Protein AF-A0A1H6AMX9-F1 (afdb_monomer_lite)

pLDDT: mean 81.13, std 12.23, range [49.72, 96.31]

Organism: NCBI:txid699433

Foldseek 3Di:
DDPVVVVPDDPLRVLVVVLVVLVVVLVVLVCVQVVCPPPDDHDDPVRVVVSVLSNLLSVLVSVVSVCVSVVHDRDPSSVVSPVVVVVCVVDPVSVVVPDPDD

Radius of gyration: 16.59 Å; chains: 1; bounding box: 42×35×42 Å

Structure (mmCIF, N/CA/C/O backbone):
data_AF-A0A1H6AMX9-F1
#
_entry.id   AF-A0A1H6AMX9-F1
#
loop_
_atom_site.group_PDB
_atom_site.id
_atom_site.type_symbol
_atom_site.label_atom_id
_atom_site.label_alt_id
_atom_site.label_comp_id
_atom_site.label_asym_id
_atom_site.label_entity_id
_atom_site.label_seq_id
_atom_site.pdbx_PDB_ins_code
_atom_site.Cartn_x
_atom_site.Cartn_y
_atom_site.Cartn_z
_atom_site.occupancy
_atom_site.B_iso_or_equiv
_atom_site.auth_seq_id
_atom_site.auth_comp_id
_atom_site.auth_asym_id
_atom_site.auth_atom_id
_atom_site.pdbx_PDB_model_num
ATOM 1 N N . MET A 1 1 ? 11.826 -2.399 20.086 1.00 54.66 1 MET A N 1
ATOM 2 C CA . MET A 1 1 ? 10.627 -2.824 20.839 1.00 54.66 1 MET A CA 1
ATOM 3 C C . MET A 1 1 ? 10.608 -4.327 20.943 1.00 54.66 1 MET A C 1
ATOM 5 O O . MET A 1 1 ? 11.007 -4.992 19.993 1.00 54.66 1 MET A O 1
ATOM 9 N N . SER A 1 2 ? 10.205 -4.847 22.095 1.00 59.88 2 SER A N 1
ATOM 10 C CA . SER A 1 2 ? 10.057 -6.281 22.313 1.00 59.88 2 SER A CA 1
ATOM 11 C C . SER A 1 2 ? 8.701 -6.761 21.774 1.00 59.88 2 SER A C 1
ATOM 13 O O . SER A 1 2 ? 7.762 -5.975 21.681 1.00 59.88 2 SER A O 1
ATOM 15 N N . LYS A 1 3 ? 8.570 -8.052 21.431 1.00 55.28 3 LYS A N 1
ATOM 16 C CA . LYS A 1 3 ? 7.260 -8.656 21.090 1.00 55.28 3 LYS A CA 1
ATOM 17 C C . LYS A 1 3 ? 6.236 -8.476 22.218 1.00 55.28 3 LYS A C 1
ATOM 19 O O . LYS A 1 3 ? 5.064 -8.254 21.952 1.00 55.28 3 LYS A O 1
ATOM 24 N N . LYS A 1 4 ? 6.718 -8.489 23.462 1.00 54.69 4 LYS A N 1
ATOM 25 C CA . LYS A 1 4 ? 5.917 -8.288 24.669 1.00 54.69 4 LYS A CA 1
ATOM 26 C C . LYS A 1 4 ? 5.232 -6.917 24.691 1.00 54.69 4 LYS A C 1
ATOM 28 O O . LYS A 1 4 ? 4.093 -6.817 25.116 1.00 54.69 4 LYS A O 1
ATOM 33 N N . ASP A 1 5 ? 5.899 -5.899 24.147 1.00 55.75 5 ASP A N 1
ATOM 34 C CA . ASP A 1 5 ? 5.381 -4.527 24.088 1.00 55.75 5 ASP A CA 1
ATOM 35 C C . ASP A 1 5 ? 4.274 -4.365 23.027 1.00 55.75 5 ASP A C 1
ATOM 37 O O . ASP A 1 5 ? 3.576 -3.362 23.038 1.00 55.75 5 ASP A O 1
ATOM 41 N N . ILE A 1 6 ? 4.129 -5.307 22.082 1.00 61.00 6 ILE A N 1
ATOM 42 C CA . ILE A 1 6 ? 3.070 -5.311 21.050 1.00 61.00 6 ILE A CA 1
ATOM 43 C C . ILE A 1 6 ? 1.833 -6.077 21.545 1.00 61.00 6 ILE A C 1
ATOM 45 O O . ILE A 1 6 ? 0.693 -5.701 21.250 1.00 61.00 6 ILE A O 1
ATOM 49 N N . ASP A 1 7 ? 2.053 -7.136 22.325 1.00 62.97 7 ASP A N 1
ATOM 50 C CA . ASP A 1 7 ? 0.984 -7.969 22.882 1.00 62.97 7 ASP A CA 1
ATOM 51 C C . ASP A 1 7 ? 0.118 -7.208 23.902 1.00 62.97 7 ASP A C 1
ATOM 53 O O . ASP A 1 7 ? -1.068 -7.503 24.027 1.00 62.97 7 ASP A O 1
ATOM 57 N N . GLU A 1 8 ? 0.676 -6.189 24.565 1.00 76.75 8 GLU A N 1
ATOM 58 C CA . GLU A 1 8 ? -0.022 -5.343 25.548 1.00 76.75 8 GLU A CA 1
ATOM 59 C C . GLU A 1 8 ? -0.734 -4.118 24.934 1.00 76.75 8 GLU A C 1
ATOM 61 O O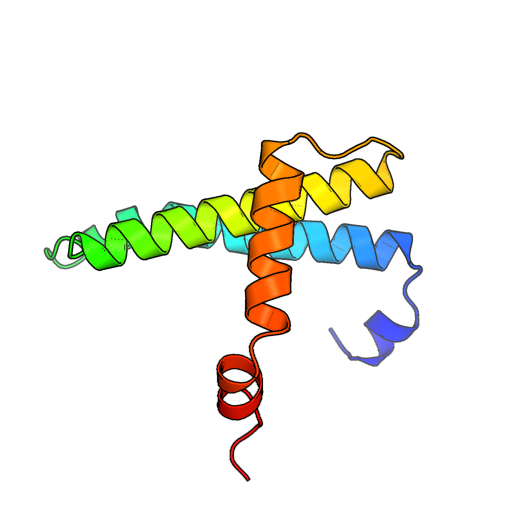 . GLU A 1 8 ? -1.467 -3.429 25.639 1.00 76.75 8 GLU A O 1
ATOM 66 N N . MET A 1 9 ? -0.559 -3.854 23.633 1.00 81.31 9 MET A N 1
ATOM 67 C CA . MET A 1 9 ? -1.209 -2.729 22.947 1.00 81.31 9 MET A CA 1
ATOM 68 C C . MET A 1 9 ? -2.692 -3.001 22.684 1.00 81.31 9 MET A C 1
ATOM 70 O O . MET A 1 9 ? -3.074 -4.096 22.260 1.00 81.31 9 MET A O 1
ATOM 74 N N . THR A 1 10 ? -3.512 -1.968 22.852 1.00 84.38 10 THR A N 1
ATOM 75 C CA . THR A 1 10 ? -4.893 -1.940 22.360 1.00 84.38 10 THR A CA 1
ATOM 76 C C . THR A 1 10 ? -4.936 -1.975 20.829 1.00 84.38 10 THR A C 1
ATOM 78 O O . THR A 1 10 ? -3.956 -1.652 20.152 1.00 84.38 10 THR A O 1
ATOM 81 N N . ASP A 1 11 ? -6.080 -2.353 20.257 1.00 81.44 11 ASP A N 1
ATOM 82 C CA . ASP A 1 11 ? -6.241 -2.385 18.799 1.00 81.44 11 ASP A CA 1
ATOM 83 C C . ASP A 1 11 ? -6.075 -0.991 18.170 1.00 81.44 11 ASP A C 1
ATOM 85 O O . ASP A 1 11 ? -5.461 -0.872 17.111 1.00 81.44 11 ASP A O 1
ATOM 89 N N . GLU A 1 12 ? -6.516 0.069 18.855 1.00 81.75 12 GLU A N 1
ATOM 90 C CA . GLU A 1 12 ? -6.310 1.459 18.424 1.00 81.75 12 GLU A CA 1
ATOM 91 C C . GLU A 1 12 ? -4.820 1.820 18.362 1.00 81.75 12 GLU A C 1
ATOM 93 O O . GLU A 1 12 ? -4.344 2.329 17.349 1.00 81.75 12 GLU A O 1
ATOM 98 N N . GLU A 1 13 ? -4.049 1.488 19.402 1.00 84.00 13 GLU A N 1
ATOM 99 C CA . GLU A 1 13 ? -2.603 1.737 19.419 1.00 84.00 13 GLU A CA 1
ATOM 100 C C . GLU A 1 13 ? -1.875 0.925 18.338 1.00 84.00 13 GLU A C 1
ATOM 102 O O . GLU A 1 13 ? -0.905 1.400 17.744 1.00 84.00 13 GLU A O 1
ATOM 107 N N . ARG A 1 14 ? -2.324 -0.308 18.063 1.00 81.94 14 ARG A N 1
ATOM 108 C CA . ARG A 1 14 ? -1.751 -1.149 16.999 1.00 81.94 14 ARG A CA 1
ATOM 109 C C . ARG A 1 14 ? -2.008 -0.557 15.619 1.00 81.94 14 ARG A C 1
ATOM 111 O O . ARG A 1 14 ? -1.084 -0.540 14.807 1.00 81.94 14 ARG A O 1
ATOM 118 N N . ILE A 1 15 ? -3.221 -0.062 15.366 1.00 83.88 15 ILE A N 1
ATOM 119 C CA . ILE A 1 15 ? -3.591 0.595 14.105 1.00 83.88 15 ILE A CA 1
ATOM 120 C C . ILE A 1 15 ? -2.786 1.882 13.927 1.00 83.88 15 ILE A C 1
ATOM 122 O O . ILE A 1 15 ? -2.143 2.045 12.892 1.00 83.88 15 ILE A O 1
ATOM 126 N N . GLN A 1 16 ? -2.737 2.742 14.948 1.00 84.94 16 GLN A N 1
ATOM 127 C CA . GLN A 1 16 ? -1.980 3.994 14.898 1.00 84.94 16 GLN A CA 1
ATOM 128 C C . GLN A 1 16 ? -0.503 3.744 14.573 1.00 84.94 16 GLN A C 1
ATOM 130 O O . GLN A 1 16 ? 0.080 4.382 13.704 1.00 84.94 16 GLN A O 1
ATOM 135 N N . LYS A 1 17 ? 0.098 2.741 15.209 1.00 87.19 17 LYS A N 1
ATOM 136 C CA . LYS A 1 17 ? 1.490 2.370 14.952 1.00 87.19 17 LYS A CA 1
ATOM 137 C C . LYS A 1 17 ? 1.707 1.739 13.580 1.00 87.19 17 LYS A C 1
ATOM 139 O O . LYS A 1 17 ? 2.782 1.878 12.999 1.00 87.19 17 LYS A O 1
ATOM 144 N N . ALA A 1 18 ? 0.723 1.006 13.064 1.00 86.50 18 ALA A N 1
ATOM 145 C CA . ALA A 1 18 ? 0.773 0.498 11.700 1.00 86.50 18 ALA A CA 1
ATOM 146 C C . ALA A 1 18 ? 0.754 1.654 10.689 1.00 86.50 18 ALA A C 1
ATOM 148 O O . ALA A 1 18 ? 1.561 1.635 9.763 1.00 86.50 18 ALA A O 1
ATOM 149 N N . ILE A 1 19 ? -0.086 2.671 10.915 1.00 85.69 19 ILE A N 1
ATOM 150 C CA . ILE A 1 19 ? -0.115 3.912 10.128 1.00 85.69 19 ILE A CA 1
ATOM 151 C C . ILE A 1 19 ? 1.255 4.599 10.177 1.00 85.69 19 ILE A C 1
ATOM 153 O O . ILE A 1 19 ? 1.868 4.774 9.131 1.00 85.69 19 ILE A O 1
ATOM 157 N N . GLU A 1 20 ? 1.802 4.860 11.369 1.00 87.44 20 GLU A N 1
ATOM 158 C CA . GLU A 1 20 ? 3.115 5.512 11.533 1.00 87.44 20 GLU A CA 1
ATOM 159 C C . GLU A 1 20 ? 4.247 4.776 10.795 1.00 87.44 20 GLU A C 1
ATOM 161 O O . GLU A 1 20 ? 5.103 5.388 10.153 1.00 87.44 20 GLU A O 1
ATOM 166 N N . ASN A 1 21 ? 4.267 3.441 10.863 1.00 88.00 21 ASN A N 1
ATOM 167 C CA . ASN A 1 21 ? 5.263 2.646 10.144 1.00 88.00 21 ASN A CA 1
ATOM 168 C C . ASN A 1 21 ? 5.082 2.750 8.621 1.00 88.00 21 ASN A C 1
ATOM 170 O O . ASN A 1 21 ? 6.069 2.816 7.887 1.00 88.00 21 ASN A O 1
ATOM 174 N N . LEU A 1 22 ? 3.840 2.754 8.135 1.00 86.62 22 LEU A N 1
ATOM 175 C CA . LEU A 1 22 ? 3.544 2.882 6.709 1.00 86.62 22 LEU A CA 1
ATOM 176 C C . LEU A 1 22 ? 3.866 4.285 6.180 1.00 86.62 22 LEU A C 1
ATOM 178 O O . LEU A 1 22 ? 4.400 4.397 5.078 1.00 86.62 22 LEU A O 1
ATOM 182 N N . GLU A 1 23 ? 3.633 5.337 6.964 1.00 86.19 23 GLU A N 1
ATOM 183 C CA . GLU A 1 23 ? 4.051 6.705 6.636 1.00 86.19 23 GLU A CA 1
ATOM 184 C C . GLU A 1 23 ? 5.577 6.802 6.494 1.00 86.19 23 GLU A C 1
ATOM 186 O O . GLU A 1 23 ? 6.083 7.407 5.547 1.00 86.19 23 GLU A O 1
ATOM 191 N N . GLN A 1 24 ? 6.342 6.144 7.374 1.00 87.62 24 GLN A N 1
ATOM 192 C CA . GLN A 1 24 ? 7.802 6.072 7.231 1.00 87.62 24 GLN A CA 1
ATOM 193 C C . GLN A 1 24 ? 8.217 5.376 5.928 1.00 87.62 24 GLN A C 1
ATOM 195 O O . GLN A 1 24 ? 9.114 5.857 5.232 1.00 87.62 24 GLN A O 1
ATOM 200 N N . VAL A 1 25 ? 7.554 4.273 5.565 1.00 85.44 25 VAL A N 1
ATOM 201 C CA . VAL A 1 25 ? 7.788 3.589 4.282 1.00 85.44 25 VAL A CA 1
ATOM 202 C C . VAL A 1 25 ? 7.436 4.505 3.109 1.00 85.44 25 VAL A C 1
ATOM 204 O O . VAL A 1 25 ? 8.192 4.572 2.142 1.00 85.44 25 VAL A O 1
ATOM 207 N N . GLN A 1 26 ? 6.338 5.258 3.189 1.00 84.88 26 GLN A N 1
ATOM 208 C CA . GLN A 1 26 ? 5.946 6.218 2.158 1.00 84.88 26 GLN A CA 1
ATOM 209 C C . GLN A 1 26 ? 7.023 7.290 1.946 1.00 84.88 26 GLN A C 1
ATOM 211 O O . GLN A 1 26 ? 7.383 7.572 0.799 1.00 84.88 26 GLN A O 1
ATOM 216 N N . VAL A 1 27 ? 7.576 7.847 3.031 1.00 83.50 27 VAL A N 1
ATOM 217 C CA . VAL A 1 27 ? 8.694 8.801 2.966 1.00 83.50 27 VAL A CA 1
ATOM 218 C C . VAL A 1 27 ? 9.883 8.164 2.248 1.00 83.50 27 VAL A C 1
ATOM 220 O O . VAL A 1 27 ? 10.355 8.715 1.255 1.00 83.50 27 VAL A O 1
ATOM 223 N N . GLN A 1 28 ? 10.299 6.964 2.654 1.00 81.38 28 GLN A N 1
ATOM 224 C CA . GLN A 1 28 ? 11.415 6.254 2.018 1.00 81.38 28 GLN A CA 1
ATOM 225 C C . GLN A 1 28 ? 11.173 5.998 0.523 1.00 81.38 28 GLN A C 1
ATOM 227 O O . GLN A 1 28 ? 12.051 6.257 -0.299 1.00 81.38 28 GLN A O 1
ATOM 232 N N . LEU A 1 29 ? 9.973 5.551 0.136 1.00 83.25 29 LEU A N 1
ATOM 233 C CA . LEU A 1 29 ? 9.609 5.333 -1.269 1.00 83.25 29 LEU A CA 1
ATOM 234 C C . LEU A 1 29 ? 9.625 6.635 -2.084 1.00 83.25 29 LEU A C 1
ATOM 236 O O . LEU A 1 29 ? 9.984 6.622 -3.263 1.00 83.25 29 LEU A O 1
ATOM 240 N N . SER A 1 30 ? 9.252 7.762 -1.470 1.00 80.12 30 SER A N 1
ATOM 241 C CA . SER A 1 30 ? 9.296 9.085 -2.105 1.00 80.12 30 SER A CA 1
ATOM 242 C C . SER A 1 30 ? 10.726 9.587 -2.342 1.00 80.12 30 SER A C 1
ATOM 244 O O . SER A 1 30 ? 10.962 10.368 -3.266 1.00 80.12 30 SER A O 1
ATOM 246 N N . GLU A 1 31 ? 11.684 9.097 -1.554 1.00 80.44 31 GLU A N 1
ATOM 247 C CA . GLU A 1 31 ? 13.103 9.429 -1.659 1.00 80.44 31 GLU A CA 1
ATOM 248 C C . GLU A 1 31 ? 13.850 8.559 -2.673 1.00 80.44 31 GLU A C 1
ATOM 250 O O . GLU A 1 31 ? 14.873 9.007 -3.186 1.00 80.44 31 GLU A O 1
ATOM 255 N N . ILE A 1 32 ? 13.354 7.362 -3.024 1.00 76.81 32 ILE A N 1
ATOM 256 C CA . ILE A 1 32 ? 14.015 6.452 -3.985 1.00 76.81 32 ILE A CA 1
ATOM 257 C C . ILE A 1 32 ? 14.396 7.153 -5.297 1.00 76.81 32 ILE A C 1
ATOM 259 O O . ILE A 1 32 ? 15.556 7.031 -5.698 1.00 76.81 32 ILE A O 1
ATOM 263 N N . PRO A 1 33 ? 13.507 7.928 -5.954 1.00 69.75 33 PRO A N 1
ATOM 264 C CA . PRO A 1 33 ? 13.894 8.677 -7.143 1.00 69.75 33 PRO A CA 1
ATOM 265 C C . PRO A 1 33 ? 15.080 9.613 -6.885 1.00 69.75 33 PRO A C 1
ATOM 267 O O . PRO A 1 33 ? 15.941 9.733 -7.742 1.00 69.75 33 PRO A O 1
ATOM 270 N N . ASN A 1 34 ? 15.169 10.223 -5.699 1.00 66.44 34 ASN A N 1
ATOM 271 C CA . ASN A 1 34 ? 16.212 11.186 -5.339 1.00 66.44 34 ASN A CA 1
ATOM 272 C C . ASN A 1 34 ? 17.541 10.524 -4.923 1.00 66.44 34 ASN A C 1
ATOM 274 O O . ASN A 1 34 ? 18.612 11.073 -5.183 1.00 66.44 34 ASN A O 1
ATOM 278 N N . LEU A 1 35 ? 17.495 9.339 -4.306 1.00 62.53 35 LEU A N 1
ATOM 279 C CA . LEU A 1 35 ? 18.676 8.583 -3.859 1.00 62.53 35 LEU A CA 1
ATOM 280 C C . LEU A 1 35 ? 19.511 8.052 -5.038 1.00 62.53 35 LEU A C 1
ATOM 282 O O . LEU A 1 35 ? 20.739 7.946 -4.946 1.00 62.53 35 LEU A O 1
ATOM 286 N N . MET A 1 36 ? 18.851 7.812 -6.172 1.00 61.56 36 MET A N 1
ATOM 287 C CA . MET A 1 36 ? 19.439 7.359 -7.438 1.00 61.56 36 MET A CA 1
ATOM 288 C C . MET A 1 36 ? 20.414 8.371 -8.073 1.00 61.56 36 MET A C 1
ATOM 290 O O . MET A 1 36 ? 21.229 8.003 -8.917 1.00 61.56 36 MET A O 1
ATOM 294 N N . PHE A 1 37 ? 20.420 9.634 -7.630 1.00 55.19 37 PHE A N 1
ATOM 295 C CA . PHE A 1 37 ? 21.248 10.694 -8.222 1.00 55.19 37 PHE A CA 1
ATOM 296 C C . PHE A 1 37 ? 22.601 10.931 -7.535 1.00 55.19 37 PHE A C 1
ATOM 298 O O . PHE A 1 37 ? 23.364 11.788 -7.975 1.00 55.19 37 PHE A O 1
ATOM 305 N N . SER A 1 38 ? 22.956 10.165 -6.499 1.00 53.09 38 SER A N 1
ATOM 306 C CA . SER A 1 38 ? 24.249 10.329 -5.805 1.00 53.09 38 SER A CA 1
ATOM 307 C C . SER A 1 38 ? 25.457 9.747 -6.568 1.00 53.09 38 SER A C 1
ATOM 309 O O . SER A 1 38 ? 26.593 10.122 -6.280 1.00 53.09 38 SER A O 1
ATOM 311 N N . GLY A 1 39 ? 25.223 8.884 -7.570 1.00 53.78 39 GLY A N 1
ATOM 312 C CA . GLY A 1 39 ? 26.264 8.195 -8.356 1.00 53.78 39 GLY A CA 1
ATOM 313 C C . GLY A 1 39 ? 26.095 8.222 -9.884 1.00 53.78 39 GLY A C 1
ATOM 314 O O . GLY A 1 39 ? 26.911 7.625 -10.581 1.00 53.78 39 GLY A O 1
ATOM 315 N N . GLY A 1 40 ? 25.078 8.916 -10.416 1.00 53.91 40 GLY A N 1
ATOM 316 C CA . GLY A 1 40 ? 24.959 9.216 -11.853 1.00 53.91 40 GLY A CA 1
ATOM 317 C C . GLY A 1 40 ? 24.263 8.178 -12.746 1.00 53.91 40 GLY A C 1
ATOM 318 O O . GLY A 1 40 ? 24.534 8.162 -13.944 1.00 53.91 40 GLY A O 1
ATOM 319 N N . GLY A 1 41 ? 23.374 7.331 -12.215 1.00 64.06 41 GLY A N 1
ATOM 320 C CA . GLY A 1 41 ? 22.523 6.447 -13.025 1.00 64.06 41 GLY A CA 1
ATOM 321 C C . GLY A 1 41 ? 21.036 6.744 -12.827 1.00 64.06 41 GLY A C 1
ATOM 322 O O . GLY A 1 41 ? 20.576 6.829 -11.693 1.00 64.06 41 GLY A O 1
ATOM 323 N N . GLU A 1 42 ? 20.277 6.896 -13.913 1.00 67.94 42 GLU A N 1
ATOM 324 C CA . GLU A 1 42 ? 18.812 6.987 -13.850 1.00 67.94 42 GLU A CA 1
ATOM 325 C C . GLU A 1 42 ? 18.191 5.603 -13.579 1.00 67.94 42 GLU A C 1
ATOM 327 O O . GLU A 1 42 ? 18.751 4.578 -13.972 1.00 67.94 42 GLU A O 1
ATOM 332 N N . LEU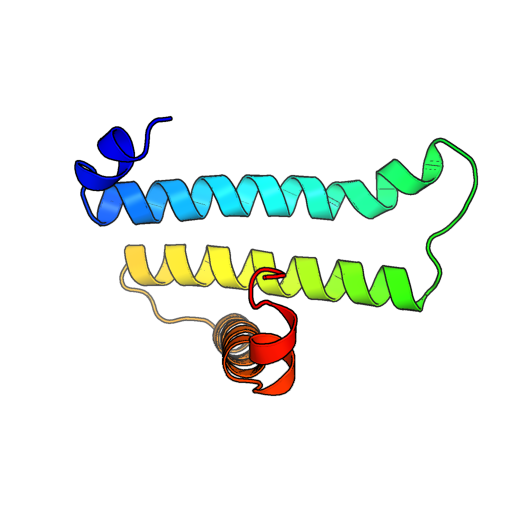 A 1 43 ? 17.020 5.562 -12.925 1.00 68.31 43 LEU A N 1
ATOM 333 C CA . LEU A 1 43 ? 16.213 4.335 -12.844 1.00 68.31 43 LEU A CA 1
ATOM 334 C C . LEU A 1 43 ? 15.807 3.938 -14.261 1.00 68.31 43 LEU A C 1
ATOM 336 O O . LEU A 1 43 ? 15.330 4.790 -15.017 1.00 68.31 43 LEU A O 1
ATOM 340 N N . TYR A 1 44 ? 15.898 2.649 -14.585 1.00 77.69 44 TYR A N 1
ATOM 341 C CA . TYR A 1 44 ? 15.277 2.146 -15.804 1.00 77.69 44 TYR A CA 1
ATOM 342 C C . TYR A 1 44 ? 13.749 2.374 -15.747 1.00 77.69 44 TYR A C 1
ATOM 344 O O . TYR A 1 44 ? 13.168 2.390 -14.655 1.00 77.69 44 TYR A O 1
ATOM 352 N N . PRO A 1 45 ? 13.070 2.582 -16.891 1.00 80.50 45 PRO A N 1
ATOM 353 C CA . PRO A 1 45 ? 11.640 2.909 -16.912 1.00 80.50 45 PRO A CA 1
ATOM 354 C C . PRO A 1 45 ? 10.741 1.908 -16.170 1.00 80.50 45 PRO A C 1
ATOM 356 O O . PRO A 1 45 ? 9.752 2.297 -15.552 1.00 80.50 45 PRO A O 1
ATOM 359 N N . ASP A 1 46 ? 11.090 0.625 -16.198 1.00 81.75 46 ASP A N 1
ATOM 360 C CA . ASP A 1 46 ? 10.415 -0.434 -15.447 1.00 81.75 46 ASP A CA 1
ATOM 361 C C . ASP A 1 46 ? 10.555 -0.236 -13.932 1.00 81.75 46 ASP A C 1
ATOM 363 O O . ASP A 1 46 ? 9.563 -0.291 -13.209 1.00 81.75 46 ASP A O 1
ATOM 367 N N . GLN A 1 47 ? 11.755 0.088 -13.451 1.00 81.38 47 GLN A N 1
ATOM 368 C CA . GLN A 1 47 ? 12.012 0.363 -12.038 1.00 81.38 47 GLN A CA 1
ATOM 369 C C . GLN A 1 47 ? 11.268 1.614 -11.552 1.00 81.38 47 GLN A C 1
ATOM 371 O O . GLN A 1 47 ? 10.756 1.628 -10.434 1.00 81.38 47 GLN A O 1
ATOM 376 N N . GLN A 1 48 ? 11.145 2.645 -12.396 1.00 81.12 48 GLN A N 1
ATOM 377 C CA . GLN A 1 48 ? 10.304 3.812 -12.094 1.00 81.12 48 GLN A CA 1
ATOM 378 C C . GLN A 1 48 ? 8.836 3.404 -11.935 1.00 81.12 48 GLN A C 1
ATOM 380 O O . GLN A 1 48 ? 8.192 3.796 -10.96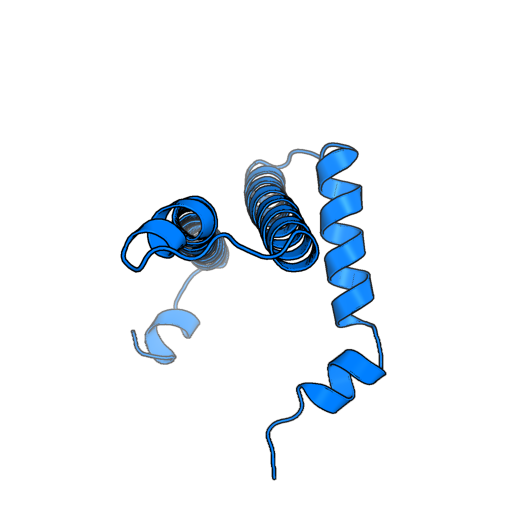2 1.00 81.12 48 GLN A O 1
ATOM 385 N N . GLY A 1 49 ? 8.332 2.563 -12.844 1.00 82.75 49 GLY A N 1
ATOM 386 C CA . GLY A 1 49 ? 6.988 1.997 -12.756 1.00 82.75 49 GLY A CA 1
ATOM 387 C C . GLY A 1 49 ? 6.762 1.213 -11.461 1.00 82.75 49 GLY A C 1
ATOM 388 O O . GLY A 1 49 ? 5.747 1.417 -10.796 1.00 82.75 49 GLY A O 1
ATOM 389 N N . LEU A 1 50 ? 7.727 0.380 -11.053 1.00 85.56 50 LEU A N 1
ATOM 390 C CA . LEU A 1 50 ? 7.665 -0.367 -9.791 1.00 85.56 50 LEU A CA 1
ATOM 391 C C . LEU A 1 50 ? 7.581 0.566 -8.576 1.00 85.56 50 LEU A C 1
ATOM 393 O O . LEU A 1 50 ? 6.722 0.373 -7.718 1.00 85.56 50 LEU A O 1
ATOM 397 N N . VAL A 1 51 ? 8.414 1.610 -8.516 1.00 84.81 51 VAL A N 1
ATOM 398 C CA . VAL A 1 51 ? 8.380 2.599 -7.422 1.00 84.81 51 VAL A CA 1
ATOM 399 C C . VAL A 1 51 ? 7.041 3.339 -7.386 1.00 84.81 51 VAL A C 1
ATOM 401 O O . VAL A 1 51 ? 6.474 3.528 -6.311 1.00 84.81 51 VAL A O 1
ATOM 404 N N . SER A 1 52 ? 6.495 3.728 -8.542 1.00 85.56 52 SER A N 1
ATOM 405 C CA . SER A 1 52 ? 5.176 4.367 -8.621 1.00 85.56 52 SER A CA 1
ATOM 406 C C . SER A 1 52 ? 4.051 3.461 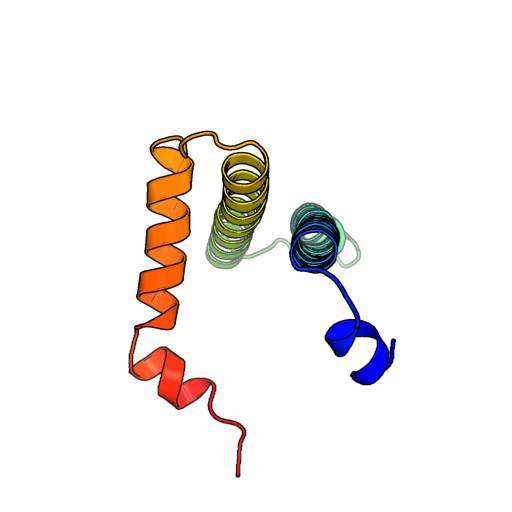-8.115 1.00 85.56 52 SER A C 1
ATOM 408 O O . SER A 1 52 ? 3.168 3.937 -7.403 1.00 85.56 52 SER A O 1
ATOM 410 N N . ILE A 1 53 ? 4.093 2.165 -8.441 1.00 89.19 53 ILE A N 1
ATOM 411 C CA . ILE A 1 53 ? 3.120 1.183 -7.947 1.00 89.19 53 ILE A CA 1
ATOM 412 C C . ILE A 1 53 ? 3.237 1.044 -6.429 1.00 89.19 53 ILE A C 1
ATOM 414 O O . ILE A 1 53 ? 2.232 1.171 -5.736 1.00 89.19 53 ILE A O 1
ATOM 418 N N . LEU A 1 54 ? 4.450 0.851 -5.900 1.00 87.69 54 LEU A N 1
ATOM 419 C CA . LEU A 1 54 ? 4.673 0.731 -4.456 1.00 87.69 54 LEU A CA 1
ATOM 420 C C . LEU A 1 54 ? 4.142 1.952 -3.701 1.00 87.69 54 LEU A C 1
ATOM 422 O O . LEU A 1 54 ? 3.435 1.792 -2.713 1.00 87.69 54 LEU A O 1
ATOM 426 N N . ARG A 1 55 ? 4.396 3.165 -4.206 1.00 87.56 55 ARG A N 1
ATOM 427 C CA . ARG A 1 55 ? 3.859 4.398 -3.613 1.00 87.56 55 ARG A CA 1
ATOM 428 C C . ARG A 1 55 ? 2.336 4.411 -3.574 1.00 87.56 55 ARG A C 1
ATOM 430 O O . ARG A 1 55 ? 1.773 4.651 -2.513 1.00 87.56 55 ARG A O 1
ATOM 437 N N . LEU A 1 56 ? 1.681 4.120 -4.700 1.00 90.38 56 LEU A N 1
ATOM 438 C CA . LEU A 1 56 ? 0.218 4.082 -4.775 1.00 90.38 56 LEU A CA 1
ATOM 439 C C . LEU A 1 56 ? -0.369 3.086 -3.768 1.00 90.38 56 LEU A C 1
ATOM 441 O O . LEU A 1 56 ? -1.359 3.392 -3.101 1.00 90.38 56 LEU A O 1
ATOM 445 N N . LEU A 1 57 ? 0.232 1.900 -3.672 1.00 89.06 57 LEU A N 1
ATOM 446 C CA . LEU A 1 57 ? -0.220 0.837 -2.783 1.00 89.06 57 LEU A CA 1
ATOM 447 C C . LEU A 1 57 ? -0.015 1.206 -1.307 1.00 89.06 57 LEU A C 1
ATOM 449 O O . LEU A 1 57 ? -0.935 1.029 -0.508 1.00 89.06 57 LEU A O 1
ATOM 453 N N . THR A 1 58 ? 1.138 1.776 -0.943 1.00 89.00 58 THR A N 1
ATOM 454 C CA . THR A 1 58 ? 1.410 2.240 0.426 1.00 89.00 58 THR A CA 1
ATOM 455 C C . THR A 1 58 ? 0.484 3.390 0.822 1.00 89.00 58 THR A C 1
ATOM 457 O O . THR A 1 58 ? -0.170 3.294 1.855 1.00 89.00 58 THR A O 1
ATOM 460 N N . GLU A 1 59 ? 0.353 4.421 -0.019 1.00 91.56 59 GLU A N 1
ATOM 461 C CA . GLU A 1 59 ? -0.543 5.567 0.211 1.00 91.56 59 GLU A CA 1
ATOM 462 C C . GLU A 1 59 ? -1.993 5.120 0.416 1.00 91.56 59 GLU A C 1
ATOM 464 O O . GLU A 1 59 ? -2.662 5.558 1.346 1.00 91.56 59 GLU A O 1
ATOM 469 N N . SER A 1 60 ? -2.472 4.204 -0.427 1.00 94.00 60 SER A N 1
ATOM 470 C CA . SER A 1 60 ? -3.842 3.696 -0.317 1.00 94.00 60 SER A CA 1
ATOM 471 C C . SER A 1 60 ? -4.041 2.821 0.923 1.00 94.00 60 SER A C 1
ATOM 473 O O . SER A 1 60 ? -5.127 2.800 1.488 1.00 94.00 60 SER A O 1
ATOM 475 N N . THR A 1 61 ? -3.009 2.103 1.373 1.00 91.19 61 THR A N 1
ATOM 476 C CA . THR A 1 61 ? -3.093 1.297 2.603 1.00 91.19 61 THR A CA 1
ATOM 477 C C . THR A 1 61 ? -3.179 2.186 3.840 1.00 91.19 61 THR A C 1
ATOM 479 O O . THR A 1 61 ? -3.989 1.907 4.721 1.00 91.19 61 THR A O 1
ATOM 482 N N . VAL A 1 62 ? -2.387 3.265 3.882 1.00 92.00 62 VAL A N 1
ATOM 483 C CA . VAL A 1 62 ? -2.470 4.289 4.937 1.00 92.00 62 VAL A CA 1
ATOM 484 C C . VAL A 1 62 ? -3.875 4.884 4.975 1.00 92.00 62 VAL A C 1
ATOM 486 O O . VAL A 1 62 ? -4.538 4.787 6.004 1.00 92.00 62 VAL A O 1
ATOM 489 N N . GLU A 1 63 ? -4.364 5.385 3.835 1.00 94.12 63 GLU A N 1
ATOM 490 C CA . GLU A 1 63 ? -5.693 6.005 3.744 1.00 94.12 63 GLU A CA 1
ATOM 491 C C . GLU A 1 63 ? -6.802 5.022 4.163 1.00 94.12 63 GLU A C 1
ATOM 493 O O . GLU A 1 63 ? -7.718 5.401 4.885 1.00 94.12 63 GLU A O 1
ATOM 498 N N . SER A 1 64 ? -6.698 3.735 3.807 1.00 93.75 64 SER A N 1
ATOM 499 C CA . SER A 1 64 ? -7.675 2.721 4.236 1.00 93.75 64 SER A CA 1
ATOM 500 C C . SER A 1 64 ? -7.674 2.485 5.747 1.00 93.75 64 SER A C 1
ATOM 502 O O . SER A 1 64 ? -8.730 2.291 6.355 1.00 93.75 64 SER A O 1
ATOM 504 N N . PHE A 1 65 ? -6.505 2.510 6.389 1.00 90.12 65 PHE A N 1
ATOM 505 C CA . PHE A 1 65 ? -6.420 2.384 7.845 1.00 90.12 65 PHE A CA 1
ATOM 506 C C . PHE A 1 65 ? -7.001 3.613 8.542 1.00 90.12 65 PHE A C 1
ATOM 508 O O . PHE A 1 65 ? -7.778 3.457 9.486 1.00 90.12 65 PHE A O 1
ATOM 515 N N . GLU A 1 66 ? -6.691 4.809 8.048 1.00 91.12 66 GLU A N 1
ATOM 516 C CA . GLU A 1 66 ? -7.238 6.067 8.560 1.00 91.12 66 GLU A CA 1
ATOM 517 C C . GLU A 1 66 ? -8.763 6.133 8.401 1.00 91.12 66 GLU A C 1
ATOM 519 O O . GLU A 1 66 ? -9.467 6.435 9.367 1.00 91.12 66 GLU A O 1
ATOM 524 N N . ASN A 1 67 ? -9.291 5.778 7.224 1.00 91.56 67 ASN A N 1
ATOM 525 C CA . ASN A 1 67 ? -10.729 5.758 6.952 1.0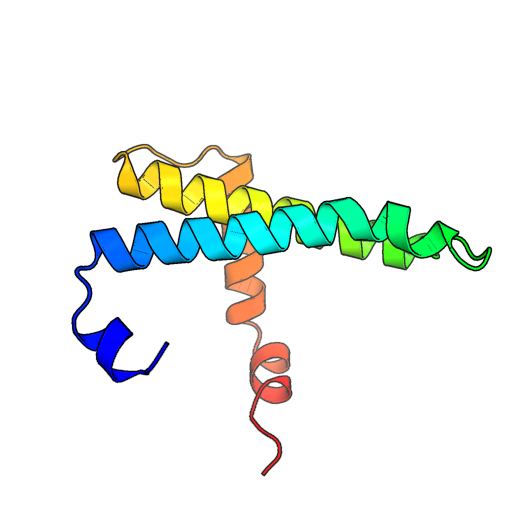0 91.56 67 ASN A CA 1
ATOM 526 C C . ASN A 1 67 ? -11.455 4.805 7.900 1.00 91.56 67 ASN A C 1
ATOM 528 O O . ASN A 1 67 ? -12.418 5.201 8.558 1.00 91.56 67 ASN A O 1
ATOM 532 N N . ARG A 1 68 ? -10.962 3.569 8.050 1.00 86.25 68 ARG A N 1
ATOM 533 C CA . ARG A 1 68 ? -11.559 2.585 8.968 1.00 86.25 68 ARG A CA 1
ATOM 534 C C . ARG A 1 68 ? -11.518 3.054 10.415 1.00 86.25 68 ARG A C 1
ATOM 536 O O . ARG A 1 68 ? -12.507 2.886 11.125 1.00 86.25 68 ARG A O 1
ATOM 543 N N . PHE A 1 69 ? -10.408 3.654 10.839 1.00 84.88 69 PHE A N 1
ATOM 544 C CA . PHE A 1 69 ? -10.281 4.225 12.176 1.00 84.88 69 PHE A CA 1
ATOM 545 C C . PHE A 1 69 ? -11.287 5.367 12.404 1.00 84.88 69 PHE A C 1
ATOM 547 O O . PHE A 1 69 ? -11.899 5.456 13.465 1.00 84.88 69 PHE A O 1
ATOM 554 N N . ALA A 1 70 ? -11.529 6.193 11.384 1.00 88.06 70 ALA A N 1
ATOM 555 C CA . ALA A 1 70 ? -12.505 7.279 11.412 1.00 88.06 70 ALA A CA 1
ATOM 556 C C . ALA A 1 70 ? -13.965 6.839 11.152 1.00 88.06 70 ALA A C 1
ATOM 558 O O . ALA A 1 70 ? -14.864 7.683 11.186 1.00 88.06 70 ALA A O 1
ATOM 559 N N . GLY A 1 71 ? -14.221 5.553 10.879 1.00 90.06 71 GLY A N 1
ATOM 560 C CA . GLY A 1 71 ? -15.544 5.038 10.504 1.00 90.06 71 GLY A CA 1
ATOM 561 C C . GLY A 1 71 ? -16.045 5.529 9.138 1.00 90.06 71 GLY A C 1
ATOM 562 O O . GLY A 1 71 ? -17.252 5.682 8.950 1.00 90.06 71 GLY A O 1
ATOM 563 N N . GLN A 1 72 ? -15.129 5.825 8.217 1.00 94.44 72 GLN A N 1
ATOM 564 C CA . GLN A 1 72 ? -15.385 6.306 6.860 1.00 94.44 72 GLN A CA 1
ATOM 565 C C . GLN A 1 72 ? -15.179 5.188 5.831 1.00 94.44 72 GLN A C 1
ATOM 567 O O . GLN A 1 72 ? -14.402 4.258 6.051 1.00 94.44 72 GLN A O 1
ATOM 572 N N . ASP A 1 73 ? -15.876 5.297 4.701 1.00 94.12 73 ASP A N 1
ATOM 573 C CA . ASP A 1 73 ? -15.715 4.382 3.573 1.00 94.12 73 ASP A CA 1
ATOM 574 C C . ASP A 1 73 ? -14.499 4.761 2.719 1.00 94.12 73 ASP A C 1
ATOM 576 O O . ASP A 1 73 ? -14.181 5.940 2.544 1.00 94.12 73 ASP A O 1
ATOM 580 N N . ASP A 1 74 ? -13.863 3.752 2.127 1.00 95.44 74 ASP A N 1
ATOM 581 C CA . ASP A 1 74 ? -12.760 3.953 1.195 1.00 95.44 74 ASP A CA 1
ATOM 582 C C . ASP A 1 74 ? -13.238 4.568 -0.125 1.00 95.44 74 ASP A C 1
ATOM 584 O O . ASP A 1 74 ? -14.285 4.221 -0.677 1.00 95.44 74 ASP A O 1
ATOM 588 N N . SER A 1 75 ? -12.429 5.473 -0.683 1.00 95.69 75 SER A N 1
ATOM 589 C CA . SER A 1 75 ? -12.663 5.958 -2.043 1.00 95.69 75 SER A CA 1
ATOM 590 C C . SER A 1 75 ? -12.456 4.824 -3.064 1.00 95.69 75 SER A C 1
ATOM 592 O O . SER A 1 75 ? -11.655 3.918 -2.819 1.00 95.69 75 SER A O 1
ATOM 594 N N . PRO A 1 76 ? -13.063 4.883 -4.268 1.00 96.31 76 PRO A N 1
ATOM 595 C CA . PRO A 1 76 ? -12.894 3.831 -5.280 1.00 96.31 76 PRO A CA 1
ATOM 596 C C . PRO A 1 76 ? -11.429 3.546 -5.648 1.00 96.31 76 PRO A C 1
ATOM 598 O O . PRO A 1 76 ? -11.068 2.422 -5.991 1.00 96.31 76 PRO A O 1
ATOM 601 N N . ARG A 1 77 ? -10.568 4.571 -5.574 1.00 94.62 77 ARG A N 1
ATOM 602 C CA . ARG A 1 77 ? -9.121 4.436 -5.788 1.00 94.62 77 ARG A CA 1
ATOM 603 C C . ARG A 1 77 ? -8.482 3.573 -4.700 1.00 94.62 77 ARG A C 1
ATOM 605 O O . ARG A 1 77 ? -7.711 2.673 -5.025 1.00 94.62 77 ARG A O 1
ATOM 612 N N . VAL A 1 78 ? -8.795 3.864 -3.438 1.00 95.62 78 VAL A N 1
ATOM 613 C CA . VAL A 1 78 ? -8.262 3.151 -2.271 1.00 95.62 78 VAL A CA 1
ATOM 614 C C . VAL A 1 78 ? -8.759 1.714 -2.254 1.00 95.62 78 VAL A C 1
ATOM 616 O O . VAL A 1 78 ? -7.959 0.792 -2.104 1.00 95.62 78 VAL A O 1
ATOM 619 N N . GLU A 1 79 ? -10.053 1.511 -2.495 1.00 94.31 79 GLU A N 1
ATOM 620 C CA . GLU A 1 79 ? -10.658 0.182 -2.563 1.00 94.31 79 GLU A CA 1
ATOM 621 C C . GLU A 1 79 ? -9.983 -0.676 -3.642 1.00 94.31 79 GLU A C 1
ATOM 623 O O . GLU A 1 79 ? -9.595 -1.818 -3.398 1.00 94.31 79 GLU A O 1
ATOM 628 N N . TYR A 1 80 ? -9.753 -0.113 -4.831 1.00 94.12 80 TYR A N 1
ATOM 629 C CA . TYR A 1 80 ? -9.080 -0.835 -5.905 1.00 94.12 80 TYR A CA 1
ATOM 630 C C . TYR A 1 80 ? -7.615 -1.164 -5.575 1.00 94.12 80 TYR A C 1
ATOM 632 O O . TYR A 1 80 ? -7.175 -2.297 -5.768 1.00 94.12 80 TYR A O 1
ATOM 640 N N . ALA A 1 81 ? -6.850 -0.198 -5.062 1.00 93.06 81 ALA A N 1
ATOM 641 C CA . ALA A 1 81 ? -5.441 -0.403 -4.730 1.00 93.06 81 ALA A CA 1
ATOM 642 C C . ALA A 1 81 ? -5.247 -1.418 -3.588 1.00 93.06 81 ALA A C 1
ATOM 644 O O . ALA A 1 81 ? -4.386 -2.293 -3.673 1.00 93.06 81 ALA A O 1
ATOM 645 N N . THR A 1 82 ? -6.075 -1.351 -2.545 1.00 90.62 82 THR A N 1
ATOM 646 C CA . THR A 1 82 ? -6.039 -2.318 -1.434 1.00 90.62 82 THR A CA 1
ATOM 647 C C . THR A 1 82 ? -6.491 -3.710 -1.874 1.00 90.62 82 THR A C 1
ATOM 649 O O . THR A 1 82 ? -5.905 -4.707 -1.448 1.00 90.62 82 THR A O 1
ATOM 652 N N . LYS A 1 83 ? -7.454 -3.804 -2.800 1.00 91.31 83 LYS A N 1
ATOM 653 C CA . LYS A 1 83 ? -7.832 -5.074 -3.428 1.00 91.31 83 LYS A CA 1
ATOM 654 C C . LYS A 1 83 ? -6.676 -5.704 -4.209 1.00 91.31 83 LYS A C 1
ATOM 656 O O . LYS A 1 83 ? -6.459 -6.902 -4.071 1.00 91.31 83 LYS A O 1
ATOM 661 N N . LEU A 1 84 ? -5.910 -4.926 -4.977 1.00 90.69 84 LEU A N 1
ATOM 662 C CA . LEU A 1 84 ? -4.732 -5.446 -5.685 1.00 90.69 84 LEU A CA 1
ATOM 663 C C . LEU A 1 84 ? -3.687 -6.028 -4.723 1.00 90.69 84 LEU A C 1
ATOM 665 O O . LEU A 1 84 ? -3.135 -7.092 -4.989 1.00 90.69 84 LEU A O 1
ATOM 669 N N . LEU A 1 85 ? -3.436 -5.368 -3.588 1.00 86.81 85 LEU A N 1
ATOM 670 C CA . LEU A 1 85 ? -2.552 -5.912 -2.548 1.00 86.81 85 LEU A CA 1
ATOM 671 C C . LEU A 1 85 ? -3.072 -7.238 -1.995 1.00 86.81 85 LEU A C 1
ATOM 673 O O . LEU A 1 85 ? -2.293 -8.167 -1.788 1.00 86.81 85 LEU A O 1
ATOM 677 N N . TRP A 1 86 ? -4.383 -7.330 -1.774 1.00 87.62 86 TRP A N 1
ATOM 678 C CA . TRP A 1 86 ? -5.008 -8.564 -1.319 1.00 87.62 86 TRP A CA 1
ATOM 679 C C . TRP A 1 86 ? -4.878 -9.690 -2.349 1.00 87.62 86 TRP A C 1
ATOM 681 O O . TRP A 1 86 ? -4.545 -10.814 -1.989 1.00 87.62 86 TRP A O 1
ATOM 691 N N . GLU A 1 87 ? -5.078 -9.394 -3.633 1.00 89.81 87 GLU A N 1
ATOM 692 C CA . GLU A 1 87 ? -4.906 -10.367 -4.716 1.00 89.81 87 GLU A CA 1
ATOM 693 C C . GLU A 1 87 ? -3.460 -10.875 -4.804 1.00 89.81 87 GLU A C 1
ATOM 695 O O . GLU A 1 87 ? -3.255 -12.075 -4.955 1.00 89.81 87 GLU A O 1
ATOM 700 N N . ILE A 1 88 ? -2.460 -10.004 -4.618 1.00 87.00 88 ILE A N 1
ATOM 701 C CA . ILE A 1 88 ? -1.046 -10.409 -4.526 1.00 87.00 88 ILE A CA 1
ATOM 702 C C . ILE A 1 88 ? -0.811 -11.302 -3.301 1.00 87.00 88 ILE A C 1
ATOM 704 O O . ILE A 1 88 ? -0.126 -12.315 -3.397 1.00 87.00 88 ILE A O 1
ATOM 708 N N . HIS A 1 89 ? -1.386 -10.954 -2.147 1.00 84.12 89 HIS A N 1
ATOM 709 C CA . HIS A 1 89 ? -1.285 -11.771 -0.936 1.00 84.12 89 HIS A CA 1
ATOM 710 C C . HIS A 1 89 ? -1.930 -13.157 -1.103 1.00 84.12 89 HIS A C 1
ATOM 712 O O . HIS A 1 89 ? -1.447 -14.130 -0.520 1.00 84.12 89 HIS A O 1
ATOM 718 N N . GLU A 1 90 ? -3.024 -13.250 -1.860 1.00 86.81 90 GLU A N 1
ATOM 719 C CA . GLU A 1 90 ? -3.718 -14.504 -2.166 1.00 86.81 90 GLU A CA 1
ATOM 720 C C . GLU A 1 90 ? -3.059 -15.315 -3.289 1.00 86.81 90 GLU A C 1
ATOM 722 O O . GLU A 1 90 ? -3.361 -16.504 -3.422 1.00 86.81 90 GLU A O 1
ATOM 727 N N . ASP A 1 91 ? -2.148 -14.719 -4.064 1.00 90.75 91 ASP A N 1
ATOM 728 C CA . ASP A 1 91 ? -1.460 -15.402 -5.154 1.00 90.75 91 ASP A CA 1
ATOM 729 C C . ASP A 1 91 ? -0.635 -16.599 -4.627 1.00 90.75 91 ASP A C 1
ATOM 731 O O . ASP A 1 91 ? 0.259 -16.429 -3.786 1.00 90.75 91 ASP A O 1
ATOM 735 N N . PRO A 1 92 ? -0.908 -17.835 -5.095 1.00 85.44 92 PRO A N 1
ATOM 736 C CA . PRO A 1 92 ? -0.226 -19.029 -4.601 1.00 85.44 92 PRO A CA 1
ATOM 737 C C . PRO A 1 92 ? 1.286 -18.996 -4.826 1.00 85.44 92 PRO A C 1
ATOM 739 O O . PRO A 1 92 ? 2.043 -19.409 -3.951 1.00 85.44 92 PRO A O 1
ATOM 742 N N . THR A 1 93 ? 1.736 -18.473 -5.968 1.00 87.94 93 THR A N 1
ATOM 743 C CA . THR A 1 93 ? 3.162 -18.382 -6.290 1.00 87.94 93 THR A CA 1
ATOM 744 C C . THR A 1 93 ? 3.859 -17.383 -5.373 1.00 87.94 93 THR A C 1
ATOM 746 O O . THR A 1 93 ? 4.921 -17.685 -4.833 1.00 87.94 93 THR A O 1
ATOM 749 N N . PHE A 1 94 ? 3.250 -16.223 -5.120 1.00 81.56 94 PHE A N 1
ATOM 750 C CA . PHE A 1 94 ? 3.767 -15.247 -4.162 1.00 81.56 94 PHE A CA 1
ATOM 751 C C . PHE A 1 94 ? 3.873 -15.825 -2.744 1.00 81.56 94 PHE A C 1
ATOM 753 O O . PHE A 1 94 ? 4.859 -15.578 -2.047 1.00 81.56 94 PHE A O 1
ATOM 760 N N . ARG A 1 95 ? 2.889 -16.625 -2.315 1.00 80.69 95 ARG A N 1
ATOM 761 C CA . ARG A 1 95 ? 2.919 -17.315 -1.015 1.00 80.69 95 ARG A CA 1
ATOM 762 C C . ARG A 1 95 ? 4.048 -18.328 -0.922 1.00 80.69 95 ARG A C 1
ATOM 764 O O . ARG A 1 95 ? 4.772 -18.323 0.067 1.00 80.69 95 ARG A O 1
ATOM 771 N N . GLU A 1 96 ? 4.201 -19.173 -1.938 1.00 83.44 96 GLU A N 1
ATOM 772 C CA . GLU A 1 96 ? 5.249 -20.198 -1.989 1.00 83.44 96 GLU A CA 1
ATOM 773 C C . GLU A 1 96 ? 6.653 -19.583 -1.954 1.00 83.44 96 GLU A C 1
ATOM 775 O O . GLU A 1 96 ? 7.520 -20.080 -1.238 1.00 83.44 96 GLU A O 1
ATOM 780 N N . LEU A 1 97 ? 6.864 -18.471 -2.666 1.00 82.44 97 LEU A N 1
ATOM 781 C CA . LEU A 1 97 ? 8.150 -17.767 -2.719 1.00 82.44 97 LEU A CA 1
ATOM 782 C C . LEU A 1 97 ? 8.507 -17.016 -1.426 1.00 82.44 97 LEU A C 1
ATOM 784 O O . LEU A 1 97 ? 9.682 -16.745 -1.198 1.00 82.44 97 LEU A O 1
ATOM 788 N N . ASN A 1 98 ? 7.523 -16.669 -0.590 1.00 74.38 98 ASN A N 1
ATOM 789 C CA . ASN A 1 98 ? 7.736 -15.962 0.680 1.00 74.38 98 ASN A CA 1
ATOM 790 C C . ASN A 1 98 ? 7.777 -16.889 1.904 1.00 74.38 98 ASN A C 1
ATOM 792 O O . ASN A 1 98 ? 7.806 -16.411 3.043 1.00 74.38 98 ASN A O 1
ATOM 796 N N . LEU A 1 99 ? 7.777 -18.210 1.705 1.00 73.12 99 LEU A N 1
ATOM 797 C CA . LEU A 1 99 ? 8.072 -19.135 2.793 1.00 73.12 99 LEU A CA 1
ATOM 798 C C . LEU A 1 99 ? 9.548 -18.970 3.200 1.00 73.12 99 LEU A C 1
ATOM 800 O O . LEU A 1 99 ? 10.403 -18.875 2.320 1.00 73.12 99 LEU A O 1
ATOM 804 N N . PRO A 1 100 ? 9.873 -18.927 4.508 1.00 61.16 100 PRO A N 1
ATOM 805 C CA . PRO A 1 100 ? 11.261 -18.884 4.953 1.00 61.16 100 PRO A CA 1
ATOM 806 C C . PRO A 1 100 ? 12.038 -20.039 4.319 1.00 61.16 100 PRO A C 1
ATOM 808 O O . PRO A 1 100 ? 11.567 -21.178 4.368 1.00 61.16 100 PRO A O 1
ATOM 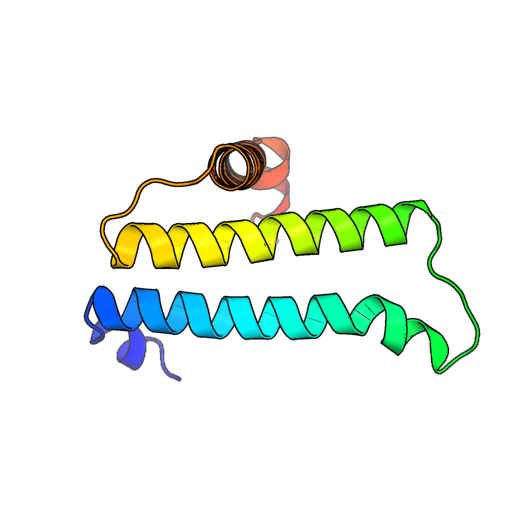811 N N . GLU A 1 101 ? 13.206 -19.757 3.733 1.00 57.34 101 GLU A N 1
ATOM 812 C CA . GLU A 1 101 ? 14.112 -20.822 3.297 1.00 57.34 101 GLU A CA 1
ATOM 813 C C . GLU A 1 101 ? 14.389 -21.746 4.496 1.00 57.34 101 GLU A C 1
ATOM 815 O O . GLU A 1 101 ? 14.677 -21.272 5.600 1.00 57.34 101 GLU A O 1
ATOM 820 N N . ALA A 1 102 ? 14.190 -23.050 4.285 1.00 49.72 102 ALA A N 1
ATOM 821 C CA . ALA A 1 102 ? 14.260 -24.078 5.323 1.00 49.72 102 ALA A CA 1
ATOM 822 C C . ALA A 1 102 ? 15.683 -24.307 5.853 1.00 49.72 102 ALA A C 1
ATOM 824 O O . ALA A 1 102 ? 16.637 -24.265 5.043 1.00 49.72 102 ALA A O 1
#

Sequence (102 aa):
MSKKDIDEMTDEERIQKAIENLEQVQVQLSEIPNLMFSGGGELYPDQQGLVSILRLLTESTVESFENRFAGQDDSPRVEYATKLLWEIHEDPTFRELNLPEA

Secondary structure (DSSP, 8-state):
--THHHHTS-HHHHHHHHHHHHHHHHHHHHHHHHHGGGTT-PPPHHHHHHHHHHHHHHHHHHHHHHHHHTTPPPPHHHHHHHHHHHHHHH-HHHHHHTSPP-